Protein AF-A0A1M7NIH8-F1 (afdb_monomer_lite)

Foldseek 3Di:
DFDWDDDPVDIDTPADADDPVCLVVLVVVLVVCLVVVLPDPVDQLLNSLVCQLVSQLSSVNDPDCSNVVSVVSSVVSNVSNVVVPDPPPPDDDPPPDDDDDDDD

Radius of gyration: 21.34 Å; chains: 1; bounding box: 47×28×70 Å

pLDDT: mean 81.13, std 19.12, range [38.69, 98.19]

Organism: NCBI:txid1190415

Structure (mmCIF, N/CA/C/O backbone):
data_AF-A0A1M7NIH8-F1
#
_entry.id   AF-A0A1M7NIH8-F1
#
loop_
_atom_site.group_PDB
_atom_site.id
_atom_site.type_symbol
_atom_site.label_atom_id
_atom_site.label_alt_id
_atom_site.label_comp_id
_atom_site.label_asym_id
_atom_site.label_entity_id
_atom_site.label_seq_id
_atom_site.pdbx_PDB_ins_code
_atom_site.Cartn_x
_atom_site.Cartn_y
_atom_site.Cartn_z
_atom_site.occupancy
_atom_site.B_iso_or_equiv
_atom_site.auth_seq_id
_atom_site.auth_comp_id
_atom_site.auth_asym_id
_atom_site.auth_atom_id
_atom_site.pdbx_PDB_model_num
ATOM 1 N N . MET A 1 1 ? 7.620 -1.357 -14.024 1.00 68.75 1 MET A N 1
ATOM 2 C CA . MET A 1 1 ? 8.327 -2.626 -13.732 1.00 68.75 1 MET A CA 1
ATOM 3 C C . MET A 1 1 ? 7.594 -3.758 -14.436 1.00 68.75 1 MET A C 1
ATOM 5 O O . MET A 1 1 ? 6.370 -3.746 -14.403 1.00 68.75 1 MET A O 1
ATOM 9 N N . GLN A 1 2 ? 8.306 -4.707 -15.046 1.00 80.69 2 GLN A N 1
ATOM 10 C CA . GLN A 1 2 ? 7.713 -5.944 -15.563 1.00 80.69 2 GLN A CA 1
ATOM 11 C C . GLN A 1 2 ? 8.317 -7.150 -14.837 1.00 80.69 2 GLN A C 1
ATOM 13 O O . GLN A 1 2 ? 9.525 -7.190 -14.606 1.00 80.69 2 GLN A O 1
ATOM 18 N N . VAL A 1 3 ? 7.487 -8.129 -14.486 1.00 76.00 3 VAL A N 1
ATOM 19 C CA . VAL A 1 3 ? 7.944 -9.448 -14.035 1.00 76.00 3 VAL A CA 1
ATOM 20 C C . VAL A 1 3 ? 7.954 -10.349 -15.258 1.00 76.00 3 VAL A C 1
ATOM 22 O O . VAL A 1 3 ? 6.898 -10.732 -15.757 1.00 76.00 3 VAL A O 1
ATOM 25 N N . VAL A 1 4 ? 9.148 -10.651 -15.76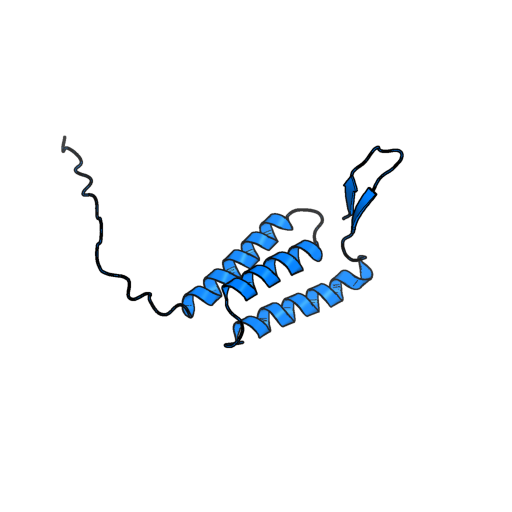0 1.00 80.62 4 VAL A N 1
ATOM 26 C CA . VAL A 1 4 ? 9.345 -11.447 -16.974 1.00 80.62 4 VAL A CA 1
ATOM 27 C C . VAL A 1 4 ? 10.003 -12.785 -16.659 1.00 80.62 4 VAL A C 1
ATOM 29 O O . VAL A 1 4 ? 10.879 -12.871 -15.802 1.00 80.62 4 VAL A O 1
ATOM 32 N N . SER A 1 5 ? 9.597 -13.833 -17.370 1.00 79.50 5 SER A N 1
ATOM 33 C CA . SER A 1 5 ? 10.292 -15.125 -17.401 1.00 79.50 5 SER A CA 1
ATOM 34 C C . SER A 1 5 ? 10.544 -15.564 -18.845 1.00 79.50 5 SER A C 1
ATOM 36 O O . SER A 1 5 ? 9.949 -15.013 -19.764 1.00 79.50 5 SER A O 1
ATOM 38 N N . GLY A 1 6 ? 11.335 -16.615 -19.057 1.00 79.69 6 GLY A N 1
ATOM 39 C CA . GLY A 1 6 ? 11.639 -17.142 -20.396 1.00 79.69 6 GLY A CA 1
ATOM 40 C C . GLY A 1 6 ? 13.007 -16.697 -20.917 1.00 79.69 6 GLY A C 1
ATOM 41 O O . GLY A 1 6 ? 13.729 -15.965 -20.242 1.00 79.69 6 GLY A O 1
ATOM 42 N N . GLY A 1 7 ? 13.389 -17.200 -22.094 1.00 75.44 7 GLY A N 1
ATOM 43 C CA . GLY A 1 7 ? 14.645 -16.827 -22.753 1.00 75.44 7 GLY A CA 1
ATOM 44 C C . GLY A 1 7 ? 14.642 -15.361 -23.191 1.00 75.44 7 GLY A C 1
ATOM 45 O O . GLY A 1 7 ? 13.581 -14.794 -23.449 1.00 75.44 7 GLY A O 1
ATOM 46 N N . LEU A 1 8 ? 15.824 -14.743 -23.294 1.00 72.12 8 LEU A N 1
ATOM 47 C CA . LEU A 1 8 ? 15.985 -13.349 -23.749 1.00 72.12 8 LEU A CA 1
ATOM 48 C C . LEU A 1 8 ? 15.357 -13.087 -25.130 1.00 72.12 8 LEU A C 1
ATOM 50 O O . LEU A 1 8 ? 14.951 -11.968 -25.422 1.00 72.12 8 LEU A O 1
ATOM 54 N N . ASP A 1 9 ? 15.269 -14.119 -25.963 1.00 83.31 9 ASP A N 1
ATOM 55 C CA . ASP A 1 9 ? 14.653 -14.114 -27.288 1.00 83.31 9 ASP A CA 1
ATOM 56 C C . ASP A 1 9 ? 13.117 -14.197 -27.249 1.00 83.31 9 ASP A C 1
ATOM 58 O O . ASP A 1 9 ? 12.454 -13.861 -28.232 1.00 83.31 9 ASP A O 1
ATOM 62 N N . ARG A 1 10 ? 12.539 -14.657 -26.130 1.00 79.56 10 ARG A N 1
ATOM 63 C CA . ARG A 1 10 ? 11.104 -14.938 -25.960 1.00 79.56 10 ARG A CA 1
ATOM 64 C C . ARG A 1 10 ? 10.630 -14.669 -24.522 1.00 79.56 10 ARG A C 1
ATOM 66 O O . ARG A 1 10 ? 10.259 -15.610 -23.810 1.00 79.56 10 ARG A O 1
ATOM 73 N N . PRO A 1 11 ? 10.623 -13.403 -24.073 1.00 82.75 11 PRO A N 1
ATOM 74 C CA . PRO A 1 11 ? 10.146 -13.068 -22.741 1.00 82.75 11 PRO A CA 1
ATOM 75 C C . PRO A 1 11 ? 8.625 -13.249 -22.634 1.00 82.75 11 PRO A C 1
ATOM 77 O O . PRO A 1 11 ? 7.859 -12.845 -23.505 1.00 82.75 11 PRO A O 1
ATOM 80 N N . THR A 1 12 ? 8.186 -13.838 -21.528 1.00 85.81 12 THR A N 1
ATOM 81 C CA . THR A 1 12 ? 6.789 -13.907 -21.085 1.00 85.81 12 THR A CA 1
ATOM 82 C C . THR A 1 12 ? 6.606 -12.914 -19.944 1.00 85.81 12 THR A C 1
ATOM 84 O O . THR A 1 12 ? 7.253 -13.056 -18.906 1.00 85.81 12 THR A O 1
ATOM 87 N N . VAL A 1 13 ? 5.746 -11.911 -20.130 1.00 84.44 13 VAL A N 1
ATOM 88 C CA . VAL A 1 13 ? 5.413 -10.913 -19.100 1.00 84.44 13 VAL A CA 1
ATOM 89 C C . VAL A 1 13 ? 4.276 -11.459 -18.235 1.00 84.44 13 VAL A C 1
ATOM 91 O O . VAL A 1 13 ? 3.175 -11.680 -18.728 1.00 84.44 13 VAL A O 1
ATOM 94 N N . HIS A 1 14 ? 4.541 -11.679 -16.949 1.00 79.56 14 HIS A N 1
ATOM 95 C CA . HIS A 1 14 ? 3.547 -12.144 -15.969 1.00 79.56 14 HIS A CA 1
ATOM 96 C C . HIS A 1 14 ? 2.839 -11.001 -15.256 1.00 79.56 14 HIS A C 1
ATOM 98 O O . HIS A 1 14 ? 1.695 -11.136 -14.835 1.00 79.56 14 HIS A O 1
ATOM 104 N N . PHE A 1 15 ? 3.535 -9.883 -15.089 1.00 77.25 15 PHE A N 1
ATOM 105 C CA . PHE A 1 15 ? 3.009 -8.702 -14.427 1.00 77.25 15 PHE A CA 1
ATOM 106 C C . PHE A 1 15 ? 3.642 -7.460 -15.031 1.00 77.25 15 PHE A C 1
ATOM 108 O O . PHE A 1 15 ? 4.849 -7.432 -15.273 1.00 77.25 15 PHE A O 1
ATOM 115 N N . GLU A 1 16 ? 2.835 -6.427 -15.216 1.00 78.19 16 GLU A N 1
ATOM 116 C CA . GLU A 1 16 ? 3.276 -5.104 -15.616 1.00 78.19 16 GLU A CA 1
ATOM 117 C C . GLU A 1 16 ? 2.660 -4.086 -14.659 1.00 78.19 16 GLU A C 1
ATOM 119 O O . GLU A 1 16 ? 1.444 -4.039 -14.479 1.00 78.19 16 GLU A O 1
ATOM 124 N N . ALA A 1 17 ? 3.519 -3.303 -14.008 1.00 79.50 17 ALA A N 1
ATOM 125 C CA . ALA A 1 17 ? 3.074 -2.209 -13.158 1.00 79.50 17 ALA A CA 1
ATOM 126 C C . ALA A 1 17 ? 2.354 -1.140 -14.002 1.00 79.50 17 ALA A C 1
ATOM 128 O O . ALA A 1 17 ? 2.668 -0.999 -15.190 1.00 79.50 17 ALA A O 1
ATOM 129 N N . PRO A 1 18 ? 1.448 -0.347 -13.404 1.00 79.81 18 PRO A N 1
ATOM 130 C CA . PRO A 1 18 ? 0.721 0.677 -14.132 1.00 79.81 18 PRO A CA 1
ATOM 131 C C . PRO A 1 18 ? 1.644 1.630 -14.905 1.00 79.81 18 PRO A C 1
ATOM 133 O O . PRO A 1 18 ? 2.731 1.978 -14.429 1.00 79.81 18 PRO A O 1
ATOM 136 N N . PRO A 1 19 ? 1.219 2.103 -16.087 1.00 81.94 19 PRO A N 1
ATOM 137 C CA . PRO A 1 19 ? 1.986 3.088 -16.827 1.00 81.94 19 PRO A CA 1
ATOM 138 C C . PRO A 1 19 ? 2.083 4.391 -16.023 1.00 81.94 19 PRO A C 1
ATOM 140 O O . PRO A 1 19 ? 1.125 4.821 -15.382 1.00 81.94 19 PRO A O 1
ATOM 143 N N . ARG A 1 20 ? 3.242 5.056 -16.096 1.00 79.75 20 ARG A N 1
ATOM 144 C CA . ARG A 1 20 ? 3.605 6.199 -15.234 1.00 79.75 20 ARG A CA 1
ATOM 145 C C . ARG A 1 20 ? 2.574 7.336 -15.212 1.00 79.75 20 ARG A C 1
ATOM 147 O O . ARG A 1 20 ? 2.421 7.988 -14.190 1.00 79.75 20 ARG A O 1
ATOM 154 N N . HIS A 1 21 ? 1.851 7.561 -16.310 1.00 86.25 21 HIS A N 1
ATOM 155 C CA . HIS A 1 21 ? 0.827 8.609 -16.396 1.00 86.25 21 HIS A CA 1
ATOM 156 C C . HIS A 1 21 ? -0.438 8.313 -15.568 1.00 86.25 21 HIS A C 1
ATOM 158 O O . HIS A 1 21 ? -1.164 9.242 -15.235 1.00 86.25 21 HIS A O 1
ATOM 164 N N . LEU A 1 22 ? -0.698 7.045 -15.228 1.00 89.50 22 LEU A N 1
ATOM 165 C CA . LEU A 1 22 ? -1.808 6.638 -14.360 1.00 89.50 22 LEU A CA 1
ATOM 166 C C . LEU A 1 22 ? -1.372 6.422 -12.908 1.00 89.50 22 LEU A C 1
ATOM 168 O O . LEU A 1 22 ? -2.218 6.111 -12.075 1.00 89.50 22 LEU A O 1
ATOM 172 N N . LEU A 1 23 ? -0.078 6.525 -12.601 1.00 90.50 23 LEU A N 1
ATOM 173 C CA . LEU A 1 23 ? 0.438 6.210 -11.271 1.00 90.50 23 LEU A CA 1
ATOM 174 C C . LEU A 1 23 ? -0.051 7.213 -10.225 1.00 90.50 23 LEU A C 1
ATOM 176 O O . LEU A 1 23 ? -0.565 6.800 -9.195 1.00 90.50 23 LEU A O 1
ATOM 180 N N . GLU A 1 24 ? 0.083 8.510 -10.510 1.00 92.81 24 GLU A N 1
ATOM 181 C CA . GLU A 1 24 ? -0.337 9.588 -9.606 1.00 92.81 24 GLU A CA 1
ATOM 182 C C . GLU A 1 24 ? -1.809 9.461 -9.173 1.00 92.81 24 GLU A C 1
ATOM 184 O O . GLU A 1 24 ? -2.046 9.353 -7.971 1.00 92.81 24 GLU A O 1
ATOM 189 N N . PRO A 1 25 ? -2.803 9.373 -10.087 1.00 95.38 25 PRO A N 1
ATOM 190 C CA . PRO A 1 25 ? -4.199 9.245 -9.668 1.00 95.38 25 PRO A CA 1
ATOM 191 C C . PRO A 1 25 ? -4.463 7.953 -8.882 1.00 95.38 25 PRO A C 1
ATOM 193 O O . PRO A 1 25 ? -5.140 7.992 -7.862 1.00 95.38 25 PRO A O 1
ATOM 196 N N . GLN A 1 26 ? -3.870 6.822 -9.276 1.00 95.38 26 GLN A N 1
ATOM 197 C CA . GLN A 1 26 ? -4.052 5.565 -8.538 1.00 95.38 26 GLN A CA 1
ATOM 198 C C . GLN A 1 26 ? -3.400 5.583 -7.150 1.00 95.38 26 GLN A C 1
ATOM 200 O O . GLN A 1 26 ? -3.887 4.937 -6.222 1.00 95.38 26 GLN A O 1
ATOM 205 N N . LEU A 1 27 ? -2.286 6.301 -6.995 1.00 95.81 27 LEU A N 1
ATOM 206 C CA . LEU A 1 27 ? -1.646 6.490 -5.701 1.00 95.81 27 LEU A CA 1
ATOM 207 C C . LEU A 1 27 ? -2.499 7.392 -4.805 1.00 95.81 27 LEU A C 1
ATOM 209 O O . LEU A 1 27 ? -2.629 7.103 -3.617 1.00 95.81 27 LEU A O 1
ATOM 213 N N . THR A 1 28 ? -3.115 8.437 -5.365 1.00 97.19 28 THR A N 1
ATOM 214 C CA . THR A 1 28 ? -4.114 9.250 -4.661 1.00 97.19 28 THR A CA 1
ATOM 215 C C . THR A 1 28 ? -5.278 8.386 -4.179 1.00 97.19 28 THR A C 1
ATOM 217 O O . THR A 1 28 ? -5.544 8.379 -2.978 1.00 97.19 28 THR A O 1
ATOM 220 N N . ASP A 1 29 ? -5.881 7.581 -5.059 1.00 97.94 29 ASP A N 1
ATOM 221 C CA . ASP A 1 29 ? -6.989 6.681 -4.709 1.00 97.94 29 ASP A CA 1
ATOM 222 C C . ASP A 1 29 ? -6.603 5.719 -3.574 1.00 97.94 29 ASP A C 1
ATOM 224 O O . ASP A 1 29 ? -7.349 5.531 -2.609 1.00 97.94 29 ASP A O 1
ATOM 228 N N . PHE A 1 30 ? -5.401 5.140 -3.650 1.00 97.94 30 PHE A N 1
ATOM 229 C CA . PHE A 1 30 ? -4.872 4.272 -2.603 1.00 97.94 30 PHE A CA 1
ATOM 230 C C . PHE A 1 30 ? -4.730 5.005 -1.264 1.00 97.94 30 PHE A C 1
ATOM 232 O O . PHE A 1 30 ? -5.132 4.471 -0.230 1.00 97.94 30 PHE A O 1
ATOM 239 N N . LEU A 1 31 ? -4.154 6.211 -1.255 1.00 97.69 31 LEU A N 1
ATOM 240 C CA . LEU A 1 31 ? -3.932 6.976 -0.025 1.00 97.69 31 LEU A CA 1
ATOM 241 C C . LEU A 1 31 ? -5.252 7.422 0.611 1.00 97.69 31 LEU A C 1
ATOM 243 O O . LEU A 1 31 ? -5.406 7.327 1.833 1.00 97.69 31 LEU A O 1
ATOM 247 N N . GLU A 1 32 ? -6.213 7.860 -0.202 1.00 98.19 32 GLU A N 1
ATOM 248 C CA . GLU A 1 32 ? -7.558 8.219 0.246 1.00 98.19 32 GLU A CA 1
ATOM 249 C C . GLU A 1 32 ? -8.277 7.011 0.853 1.00 98.19 32 GLU A C 1
ATOM 251 O O . GLU A 1 32 ? -8.761 7.082 1.989 1.00 98.19 32 GLU A O 1
ATOM 256 N N . TRP A 1 33 ? -8.264 5.869 0.158 1.00 98.12 33 TRP A N 1
ATOM 257 C CA . TRP A 1 33 ? -8.812 4.617 0.677 1.00 98.12 33 TRP A CA 1
ATOM 258 C C . TRP A 1 33 ? -8.109 4.179 1.968 1.00 98.12 33 TRP A C 1
ATOM 260 O O . TRP A 1 33 ? -8.766 3.812 2.945 1.00 98.12 33 TRP A O 1
ATOM 270 N N . PHE A 1 34 ? -6.778 4.241 2.027 1.00 97.44 34 PHE A N 1
ATOM 271 C CA . PHE A 1 34 ? -6.009 3.807 3.194 1.00 97.44 34 PHE A CA 1
ATOM 272 C C . PHE A 1 34 ? -6.331 4.649 4.437 1.00 97.44 34 PHE A C 1
ATOM 274 O O . PHE A 1 34 ? -6.418 4.115 5.551 1.00 97.44 34 PHE A O 1
ATOM 281 N N . ALA A 1 35 ? -6.549 5.953 4.247 1.00 96.31 35 ALA A N 1
ATOM 282 C CA . ALA A 1 35 ? -6.943 6.877 5.303 1.00 96.31 35 ALA A CA 1
ATOM 283 C C . ALA A 1 35 ? -8.405 6.679 5.740 1.00 96.31 35 ALA A C 1
ATOM 285 O O . ALA A 1 35 ? -8.683 6.646 6.942 1.00 96.31 35 ALA A O 1
ATOM 286 N N . ALA A 1 36 ? -9.330 6.528 4.788 1.00 96.62 36 ALA A N 1
ATOM 287 C CA . ALA A 1 36 ? -10.755 6.350 5.061 1.00 96.62 36 ALA A CA 1
ATOM 288 C C . ALA A 1 36 ? -11.051 4.996 5.728 1.00 96.62 36 ALA A C 1
ATOM 290 O O . ALA A 1 36 ? -11.720 4.949 6.762 1.00 96.62 36 ALA A O 1
ATOM 291 N N . SER A 1 37 ? -10.471 3.913 5.201 1.00 95.81 37 SER A N 1
ATOM 292 C CA . SER A 1 37 ? -10.648 2.534 5.686 1.00 95.81 37 SER A CA 1
ATOM 293 C C . SER A 1 37 ? -10.231 2.336 7.143 1.00 95.81 37 SER A C 1
ATOM 295 O O . SER A 1 37 ? -10.724 1.434 7.807 1.00 95.81 37 SER A O 1
ATOM 297 N N . ARG A 1 38 ? -9.361 3.198 7.686 1.00 92.75 38 ARG A N 1
ATOM 298 C CA . ARG A 1 38 ? -8.988 3.168 9.109 1.00 92.75 38 ARG A CA 1
ATOM 299 C C . ARG A 1 38 ? -10.188 3.372 10.043 1.00 92.75 38 ARG A C 1
ATOM 301 O O . ARG A 1 38 ? -10.147 2.924 11.185 1.00 92.75 38 ARG A O 1
ATOM 308 N N . LYS A 1 39 ? -11.207 4.114 9.602 1.00 92.12 39 LYS A N 1
ATOM 309 C CA . LYS A 1 39 ? -12.403 4.434 10.398 1.00 92.12 39 LYS A CA 1
ATOM 310 C C . LYS A 1 39 ? -13.581 3.508 10.093 1.00 92.12 39 LYS A C 1
ATOM 312 O O . LYS A 1 39 ? -14.633 3.662 10.707 1.00 92.12 39 LYS A O 1
ATOM 317 N N . ASP A 1 40 ? -13.419 2.589 9.147 1.00 92.88 40 ASP A N 1
ATOM 318 C CA . ASP A 1 40 ? -14.461 1.651 8.764 1.00 92.88 40 ASP A CA 1
ATOM 319 C C . ASP A 1 40 ? -14.512 0.490 9.764 1.00 92.88 40 ASP A C 1
ATOM 321 O O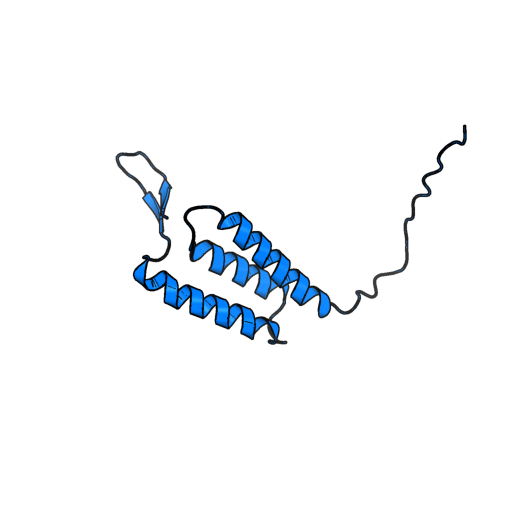 . ASP A 1 40 ? -13.628 -0.361 9.796 1.00 92.88 40 ASP A O 1
ATOM 325 N N . ALA A 1 41 ? -15.554 0.468 10.596 1.00 87.94 41 ALA A N 1
ATOM 326 C CA . ALA A 1 41 ? -15.747 -0.573 11.602 1.00 87.94 41 ALA A CA 1
ATOM 327 C C . ALA A 1 41 ? -16.185 -1.927 11.010 1.00 87.94 41 ALA A C 1
ATOM 329 O O . ALA A 1 41 ? -16.191 -2.922 11.729 1.00 87.94 41 ALA A O 1
ATOM 330 N N . GLN A 1 42 ? -16.597 -1.971 9.737 1.00 92.00 42 GLN A N 1
ATOM 331 C CA . GLN A 1 42 ? -16.994 -3.207 9.056 1.00 92.00 42 GLN A CA 1
ATOM 332 C C . GLN A 1 42 ? -15.811 -3.907 8.381 1.00 92.00 42 GLN A C 1
ATOM 334 O O . GLN A 1 42 ? -15.910 -5.084 8.032 1.00 92.00 42 GLN A O 1
ATOM 339 N N . LEU A 1 43 ? -14.693 -3.204 8.192 1.00 92.88 43 LEU A N 1
ATOM 340 C CA . LEU A 1 43 ? -13.514 -3.765 7.559 1.00 92.88 43 LEU A CA 1
ATOM 341 C C . LEU A 1 43 ? -12.621 -4.439 8.603 1.00 92.88 43 LEU A C 1
ATOM 343 O O . LEU A 1 43 ? -12.019 -3.779 9.450 1.00 92.88 43 LEU A O 1
ATOM 347 N N . ASP A 1 44 ? -12.499 -5.762 8.504 1.00 93.06 44 ASP A N 1
ATOM 348 C CA . ASP A 1 44 ? -11.591 -6.534 9.350 1.00 93.06 44 ASP A CA 1
ATOM 349 C C . ASP A 1 44 ? -10.144 -6.003 9.213 1.00 93.06 44 ASP A C 1
ATOM 351 O O . ASP A 1 44 ? -9.648 -5.851 8.087 1.00 93.06 44 ASP A O 1
ATOM 355 N N . PRO A 1 45 ? -9.434 -5.717 10.321 1.00 92.75 45 PRO A N 1
ATOM 356 C CA . PRO A 1 45 ? -8.106 -5.120 10.240 1.00 92.75 45 PRO A CA 1
ATOM 357 C C . PRO A 1 45 ? -7.042 -5.984 9.552 1.00 92.75 45 PRO A C 1
ATOM 359 O O . PRO A 1 45 ? -6.130 -5.437 8.925 1.00 92.75 45 PRO A O 1
ATOM 362 N N . LEU A 1 46 ? -7.149 -7.314 9.626 1.00 94.81 46 LEU A N 1
ATOM 363 C CA . LEU A 1 46 ? -6.256 -8.231 8.918 1.00 94.81 46 LEU A CA 1
ATOM 364 C C . LEU A 1 46 ? -6.519 -8.171 7.411 1.00 94.81 46 LEU A C 1
ATOM 366 O O . LEU A 1 46 ? -5.578 -8.103 6.618 1.00 94.81 46 LEU A O 1
ATOM 370 N N . ILE A 1 47 ? -7.794 -8.125 7.016 1.00 96.38 47 ILE A N 1
ATOM 371 C CA . ILE A 1 47 ? -8.180 -7.938 5.612 1.00 96.38 47 ILE A CA 1
ATOM 372 C C . ILE A 1 47 ? -7.700 -6.578 5.103 1.00 96.38 47 ILE A C 1
ATOM 374 O O . ILE A 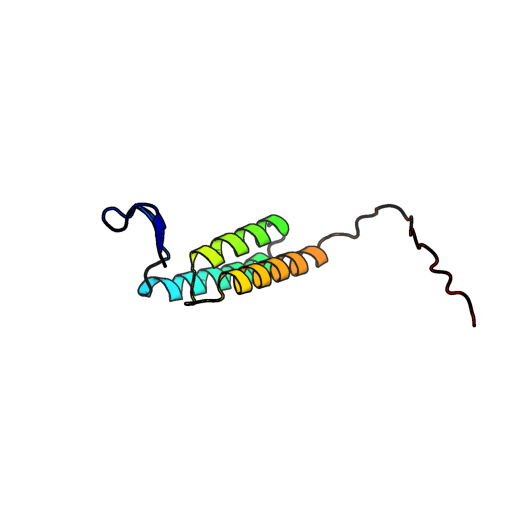1 47 ? -7.092 -6.508 4.035 1.00 96.38 47 ILE A O 1
ATOM 378 N N . ARG A 1 48 ? -7.879 -5.506 5.884 1.00 96.62 48 ARG A N 1
ATOM 379 C CA . ARG A 1 48 ? -7.362 -4.171 5.553 1.00 96.62 48 ARG A CA 1
ATOM 380 C C . ARG A 1 48 ? -5.855 -4.193 5.300 1.00 96.62 48 ARG A C 1
ATOM 382 O O . ARG A 1 48 ? -5.401 -3.623 4.308 1.00 96.62 48 ARG A O 1
ATOM 389 N N . ALA A 1 49 ? -5.084 -4.849 6.168 1.00 97.06 49 ALA A N 1
ATOM 390 C CA . ALA A 1 49 ? -3.640 -4.980 6.002 1.00 97.06 49 ALA A CA 1
ATOM 391 C C . ALA A 1 49 ? -3.271 -5.763 4.730 1.00 97.06 49 ALA A C 1
ATOM 393 O O . ALA A 1 49 ? -2.392 -5.332 3.984 1.00 97.06 49 ALA A O 1
ATOM 394 N N . GLY A 1 50 ? -3.978 -6.860 4.438 1.00 97.50 50 GLY A N 1
ATOM 395 C CA . GLY A 1 50 ? -3.784 -7.644 3.216 1.00 97.50 50 GLY A CA 1
ATOM 396 C C . GLY A 1 50 ? -4.072 -6.852 1.936 1.00 97.50 50 GLY A C 1
ATOM 397 O O . GLY A 1 50 ? -3.269 -6.878 1.003 1.00 97.50 50 GLY A O 1
ATOM 398 N N . VAL A 1 51 ? -5.171 -6.091 1.908 1.00 97.81 51 VAL A N 1
ATOM 399 C CA . VAL A 1 51 ? -5.519 -5.224 0.769 1.00 97.81 51 VAL A CA 1
ATOM 400 C C . VAL A 1 51 ? -4.479 -4.118 0.594 1.00 97.81 51 VAL A C 1
ATOM 402 O O . VAL A 1 51 ? -4.003 -3.909 -0.519 1.00 97.81 51 VAL A O 1
ATOM 405 N N . ALA A 1 52 ? -4.067 -3.453 1.679 1.00 97.62 52 ALA A N 1
ATOM 406 C CA . ALA A 1 52 ? -3.049 -2.405 1.618 1.00 97.62 52 ALA A CA 1
ATOM 407 C C . ALA A 1 52 ? -1.706 -2.936 1.090 1.00 97.62 52 ALA A C 1
ATOM 409 O O . ALA A 1 52 ? -1.077 -2.294 0.248 1.00 97.62 52 ALA A O 1
ATOM 410 N N . HIS A 1 53 ? -1.296 -4.126 1.543 1.00 97.69 53 HIS A N 1
ATOM 411 C CA . HIS A 1 53 ? -0.092 -4.802 1.069 1.00 97.69 53 HIS A CA 1
ATOM 412 C C . HIS A 1 53 ? -0.149 -5.050 -0.439 1.00 97.69 53 HIS A C 1
ATOM 414 O O . HIS A 1 53 ? 0.745 -4.644 -1.184 1.00 97.69 53 HIS A O 1
ATOM 420 N N . PHE A 1 54 ? -1.208 -5.730 -0.883 1.00 96.50 54 PHE A N 1
ATOM 421 C CA . PHE A 1 54 ? -1.354 -6.141 -2.270 1.00 96.50 54 PHE A CA 1
ATOM 422 C C . PHE A 1 54 ? -1.475 -4.934 -3.203 1.00 96.50 54 PHE A C 1
ATOM 424 O O . PHE A 1 54 ? -0.745 -4.834 -4.185 1.00 96.50 54 PHE A O 1
ATOM 431 N N . TRP A 1 55 ? -2.328 -3.967 -2.866 1.00 96.81 55 TRP A N 1
ATOM 432 C CA . TRP A 1 55 ? -2.526 -2.792 -3.705 1.00 96.81 55 TRP A CA 1
ATOM 433 C C . TRP A 1 55 ? -1.229 -1.983 -3.841 1.00 96.81 55 TRP A C 1
ATOM 435 O O . TRP A 1 55 ? -0.778 -1.733 -4.958 1.00 96.81 55 TRP A O 1
ATOM 445 N N . PHE A 1 56 ? -0.539 -1.667 -2.741 1.00 96.62 56 PHE A N 1
ATOM 446 C CA . PHE A 1 56 ? 0.670 -0.844 -2.816 1.00 96.62 56 PHE A CA 1
ATOM 447 C C . PHE A 1 56 ? 1.807 -1.507 -3.612 1.00 96.62 56 PHE A C 1
ATOM 449 O O . PHE A 1 56 ? 2.465 -0.843 -4.416 1.00 96.62 56 PHE A O 1
ATOM 456 N N . VAL A 1 57 ? 2.034 -2.819 -3.440 1.00 93.94 57 VAL A N 1
ATOM 457 C CA . VAL A 1 57 ? 3.089 -3.512 -4.204 1.00 93.94 57 VAL A CA 1
ATOM 458 C C . VAL A 1 57 ? 2.788 -3.542 -5.705 1.00 93.94 57 VAL A C 1
ATOM 460 O O . VAL A 1 57 ? 3.724 -3.475 -6.502 1.00 93.94 57 VAL A O 1
ATOM 463 N N . THR A 1 58 ? 1.506 -3.580 -6.093 1.00 91.81 58 THR A N 1
ATOM 464 C CA . THR A 1 58 ? 1.105 -3.507 -7.507 1.00 91.81 58 THR A CA 1
ATOM 465 C C . THR A 1 58 ? 1.243 -2.113 -8.115 1.00 91.81 58 THR A C 1
ATOM 467 O O . THR A 1 58 ? 1.574 -2.016 -9.294 1.00 91.81 58 THR A O 1
ATOM 470 N N . LEU A 1 59 ? 1.064 -1.041 -7.333 1.00 93.31 59 LEU A N 1
ATOM 471 C CA . LEU A 1 59 ? 1.302 0.327 -7.814 1.00 93.31 59 LEU A CA 1
ATOM 472 C C . LEU A 1 59 ? 2.776 0.552 -8.157 1.00 93.31 59 LEU A C 1
ATOM 474 O O . LEU A 1 59 ? 3.079 1.215 -9.144 1.00 93.31 59 LEU A O 1
ATOM 478 N N . HIS A 1 60 ? 3.680 -0.023 -7.355 1.00 90.88 60 HIS A N 1
ATOM 479 C CA . HIS A 1 60 ? 5.132 0.047 -7.539 1.00 90.88 60 HIS A CA 1
ATOM 480 C C . HIS A 1 60 ? 5.654 1.469 -7.863 1.00 90.88 60 HIS A C 1
ATOM 482 O O . HIS A 1 60 ? 6.275 1.673 -8.909 1.00 90.88 60 HIS A O 1
ATOM 488 N N . PRO A 1 61 ? 5.391 2.475 -7.003 1.00 90.69 61 PRO A N 1
ATOM 489 C CA . PRO A 1 61 ? 5.643 3.880 -7.333 1.00 90.69 61 PRO A CA 1
ATOM 490 C C . PRO A 1 61 ? 7.123 4.288 -7.384 1.00 90.69 61 PRO A C 1
ATOM 492 O O . PRO A 1 61 ? 7.443 5.337 -7.940 1.00 90.69 61 PRO A O 1
ATOM 495 N N . PHE A 1 62 ? 8.022 3.496 -6.799 1.00 89.75 62 PHE A N 1
ATOM 496 C CA . PHE A 1 62 ? 9.454 3.803 -6.727 1.00 89.75 62 PHE A CA 1
ATOM 497 C C . PHE A 1 62 ? 10.286 2.851 -7.595 1.00 89.75 62 PHE A C 1
ATOM 499 O O . PHE A 1 62 ? 9.835 1.757 -7.927 1.00 89.75 62 PHE A O 1
ATOM 506 N N . ASP A 1 63 ? 11.524 3.227 -7.917 1.00 85.12 63 ASP A N 1
ATOM 507 C CA . ASP A 1 63 ? 12.452 2.356 -8.659 1.00 85.12 63 ASP A CA 1
ATOM 508 C C . ASP A 1 63 ? 13.057 1.240 -7.779 1.00 85.12 63 ASP A C 1
ATOM 510 O O . ASP A 1 63 ? 13.374 0.157 -8.267 1.00 85.12 63 ASP A O 1
ATOM 514 N N . ASP A 1 64 ? 13.187 1.478 -6.468 1.00 88.88 64 ASP A N 1
ATOM 515 C CA . ASP A 1 64 ? 13.569 0.487 -5.452 1.00 88.88 64 ASP A CA 1
ATOM 516 C C . ASP A 1 64 ? 12.816 0.757 -4.135 1.00 88.88 64 ASP A C 1
ATOM 518 O O . ASP A 1 64 ? 12.269 1.833 -3.902 1.00 88.88 64 ASP A O 1
ATOM 522 N N . GLY A 1 65 ? 12.788 -0.229 -3.240 1.00 91.38 65 GLY A N 1
ATOM 523 C CA . GLY A 1 65 ? 12.279 -0.076 -1.881 1.00 91.38 65 GLY A CA 1
ATOM 524 C C . GLY A 1 65 ? 10.781 -0.310 -1.735 1.00 91.38 65 GLY A C 1
ATOM 525 O O . GLY A 1 65 ? 10.310 -0.366 -0.599 1.00 91.38 65 GLY A O 1
ATOM 526 N N . ASN A 1 66 ? 10.053 -0.558 -2.830 1.00 92.69 66 ASN A N 1
ATOM 527 C CA . ASN A 1 66 ? 8.616 -0.849 -2.797 1.00 92.69 66 ASN A CA 1
ATOM 528 C C . ASN A 1 66 ? 8.292 -1.964 -1.802 1.00 92.69 66 ASN A C 1
ATOM 530 O O . ASN A 1 66 ? 7.488 -1.755 -0.909 1.00 92.69 66 ASN A O 1
ATOM 534 N N . GLY A 1 67 ? 9.009 -3.093 -1.840 1.00 93.25 67 GLY A N 1
ATOM 535 C C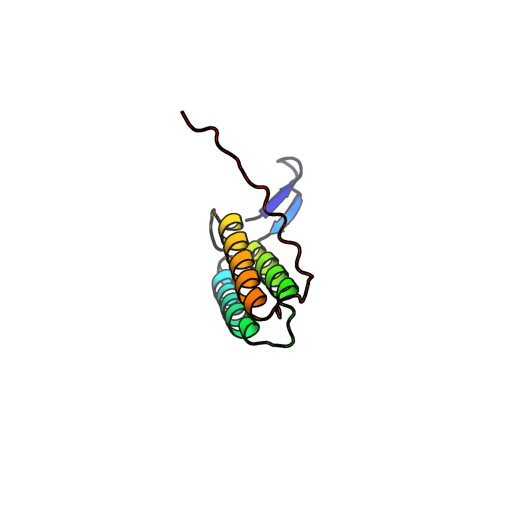A . GLY A 1 67 ? 8.768 -4.194 -0.900 1.00 93.25 67 GLY A CA 1
ATOM 536 C C . GLY A 1 67 ? 9.054 -3.857 0.573 1.00 93.25 67 GLY A C 1
ATOM 537 O O . GLY A 1 67 ? 8.440 -4.447 1.45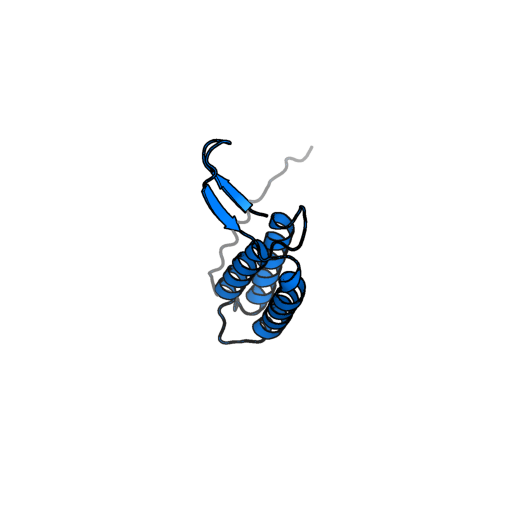9 1.00 93.25 67 GLY A O 1
ATOM 538 N N . ARG A 1 68 ? 9.969 -2.921 0.870 1.00 96.94 68 ARG A N 1
ATOM 539 C CA . ARG A 1 68 ? 10.199 -2.438 2.247 1.00 96.94 68 ARG A CA 1
ATOM 540 C C . ARG A 1 68 ? 9.050 -1.537 2.692 1.00 96.94 68 ARG A C 1
ATOM 542 O O . ARG A 1 68 ? 8.534 -1.716 3.790 1.00 96.94 68 ARG A O 1
ATOM 549 N N . LEU A 1 69 ? 8.619 -0.627 1.822 1.00 96.56 69 LEU A N 1
ATOM 550 C CA . LEU A 1 69 ? 7.526 0.291 2.114 1.00 96.56 69 LEU A CA 1
ATOM 551 C C . LEU A 1 69 ? 6.174 -0.431 2.204 1.00 96.56 69 LEU A C 1
ATOM 553 O O . LEU A 1 69 ? 5.417 -0.163 3.129 1.00 96.56 69 LEU A O 1
ATOM 557 N N . THR A 1 70 ? 5.910 -1.420 1.343 1.00 97.44 70 THR A N 1
ATOM 558 C CA . THR A 1 70 ? 4.733 -2.294 1.441 1.00 97.44 70 THR A CA 1
ATOM 559 C C . THR A 1 70 ? 4.666 -2.965 2.811 1.00 97.44 70 THR A C 1
ATOM 561 O O . THR A 1 70 ? 3.617 -2.942 3.452 1.00 97.44 70 THR A O 1
ATOM 564 N N . ARG A 1 71 ? 5.777 -3.549 3.287 1.00 97.12 71 ARG A N 1
ATOM 565 C CA . ARG A 1 71 ? 5.829 -4.183 4.615 1.00 97.12 71 ARG A CA 1
ATOM 566 C C . ARG A 1 71 ? 5.560 -3.171 5.723 1.00 97.12 71 ARG A C 1
ATOM 568 O O . ARG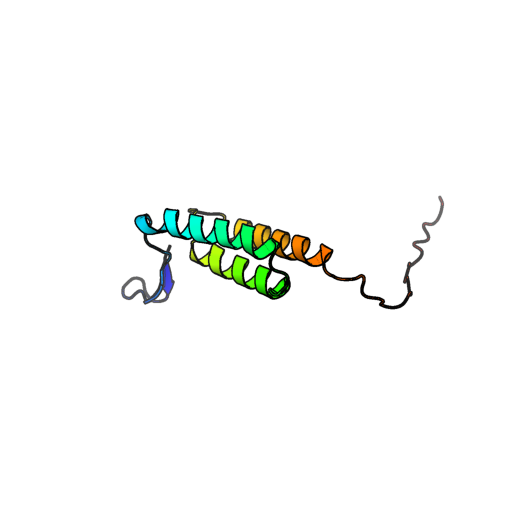 A 1 71 ? 4.671 -3.405 6.526 1.00 97.12 71 ARG A O 1
ATOM 575 N N . ALA A 1 72 ? 6.216 -2.012 5.686 1.00 97.56 72 ALA A N 1
ATOM 576 C CA . ALA A 1 72 ? 5.985 -0.952 6.667 1.00 97.56 72 ALA A CA 1
ATOM 577 C C . ALA A 1 72 ? 4.518 -0.472 6.698 1.00 97.56 72 ALA A C 1
ATOM 579 O O . ALA A 1 72 ? 3.959 -0.263 7.772 1.00 97.56 72 ALA A O 1
ATOM 580 N N . LEU A 1 73 ? 3.867 -0.334 5.537 1.00 96.94 73 LEU A N 1
ATOM 581 C CA . LEU A 1 73 ? 2.443 0.011 5.444 1.00 96.94 73 LEU A CA 1
ATOM 582 C C . LEU A 1 73 ? 1.536 -1.102 5.982 1.00 96.94 73 LEU A C 1
ATOM 584 O O . LEU A 1 73 ? 0.530 -0.812 6.627 1.00 96.94 73 LEU A O 1
ATOM 588 N N . THR A 1 74 ? 1.902 -2.362 5.743 1.00 96.94 74 THR A N 1
ATOM 589 C CA . THR A 1 74 ? 1.185 -3.534 6.269 1.00 96.94 74 THR A CA 1
ATOM 590 C C . THR A 1 74 ? 1.263 -3.562 7.793 1.00 96.94 74 THR A C 1
ATOM 592 O O . THR A 1 74 ? 0.232 -3.654 8.455 1.00 96.94 74 THR A O 1
ATOM 595 N N . ASP A 1 75 ? 2.464 -3.397 8.349 1.00 95.94 75 ASP A N 1
ATOM 596 C CA . ASP A 1 75 ? 2.704 -3.372 9.794 1.00 95.94 75 ASP A CA 1
ATOM 597 C C . ASP A 1 75 ? 1.954 -2.208 10.454 1.00 95.94 75 ASP A C 1
ATOM 599 O O . ASP A 1 75 ? 1.309 -2.376 11.489 1.00 95.94 75 ASP A O 1
ATOM 603 N N . LEU A 1 76 ? 1.954 -1.032 9.815 1.00 95.62 76 LEU A N 1
ATOM 604 C CA . LEU A 1 76 ? 1.162 0.114 10.257 1.00 95.62 76 LEU A CA 1
ATOM 605 C C . LEU A 1 76 ? -0.342 -0.194 10.252 1.00 95.62 76 LEU A C 1
ATOM 607 O O . LEU A 1 76 ? -1.046 0.173 11.194 1.00 95.62 76 LEU A O 1
ATOM 611 N N . ALA A 1 77 ? -0.851 -0.842 9.202 1.00 95.38 77 ALA A N 1
ATOM 612 C CA . ALA A 1 77 ? -2.262 -1.195 9.102 1.00 95.38 77 ALA A CA 1
ATOM 613 C C . ALA A 1 77 ? -2.685 -2.194 10.189 1.00 95.38 77 ALA A C 1
ATOM 615 O O . ALA A 1 77 ? -3.749 -2.015 10.787 1.00 95.38 77 ALA A O 1
ATOM 616 N N . LEU A 1 78 ? -1.835 -3.183 10.482 1.00 94.31 78 LEU A N 1
ATOM 617 C CA . LEU A 1 78 ? -2.030 -4.146 11.567 1.00 94.31 78 LEU A CA 1
ATOM 618 C C . LEU A 1 78 ? -2.019 -3.455 12.933 1.00 94.31 78 LEU A C 1
ATOM 620 O O . LEU A 1 78 ? -2.969 -3.607 13.696 1.00 94.31 78 LEU A O 1
ATOM 624 N N . ALA A 1 79 ? -1.018 -2.615 13.211 1.00 92.81 79 ALA A N 1
ATOM 625 C CA . ALA A 1 79 ? -0.917 -1.881 14.474 1.00 92.81 79 ALA A CA 1
ATOM 626 C C . ALA A 1 79 ? -2.124 -0.952 14.720 1.00 92.81 79 ALA A C 1
ATOM 628 O O . ALA A 1 79 ? -2.576 -0.780 15.851 1.00 92.81 79 ALA A O 1
ATOM 629 N N . GLN A 1 80 ? -2.692 -0.369 13.659 1.00 90.81 80 GLN A N 1
ATOM 630 C CA . GLN A 1 80 ? -3.932 0.412 13.741 1.00 90.81 80 GLN A CA 1
ATOM 631 C C . GLN A 1 80 ? -5.154 -0.453 14.091 1.00 90.81 80 GLN A C 1
ATOM 633 O O . GLN A 1 80 ? -6.077 0.042 14.738 1.00 90.81 80 GLN A O 1
ATOM 638 N N . GLY A 1 81 ? -5.150 -1.719 13.673 1.00 83.69 81 GLY A N 1
ATOM 639 C CA . GLY A 1 81 ? -6.167 -2.722 13.978 1.00 83.69 81 GLY A CA 1
ATOM 640 C C . GLY A 1 81 ? -6.077 -3.309 15.381 1.00 83.69 81 GLY A C 1
ATOM 641 O O . GLY A 1 81 ? -7.102 -3.567 16.005 1.00 83.69 81 GLY A O 1
ATOM 642 N N . GLU A 1 82 ? -4.869 -3.478 15.918 1.00 71.38 82 GLU A N 1
ATOM 643 C CA . GLU A 1 82 ? -4.661 -4.040 17.260 1.00 71.38 82 GLU A CA 1
ATOM 644 C C . GLU A 1 82 ? -5.250 -3.166 18.378 1.00 71.38 82 GLU A C 1
ATOM 646 O O . GLU A 1 82 ? -5.642 -3.684 19.420 1.00 71.38 82 GLU A O 1
ATOM 651 N N . HIS A 1 83 ? -5.441 -1.863 18.150 1.00 57.28 83 HIS A N 1
ATOM 652 C CA . HIS A 1 83 ? -6.198 -1.009 19.075 1.00 57.28 83 HIS A CA 1
ATOM 653 C C . HIS A 1 83 ? -7.698 -1.365 19.171 1.00 57.28 83 HIS A C 1
ATOM 655 O O . HIS A 1 83 ? -8.346 -0.972 20.140 1.00 57.28 83 HIS A O 1
ATOM 661 N N . GLN A 1 84 ? -8.249 -2.095 18.193 1.00 51.88 84 GLN A N 1
ATOM 662 C CA . GLN A 1 84 ? -9.627 -2.614 18.177 1.00 51.88 84 GLN A CA 1
ATOM 663 C C . GLN A 1 84 ? -9.711 -4.073 18.643 1.00 51.88 84 GLN A C 1
ATOM 665 O O . GLN A 1 84 ? -10.804 -4.558 18.939 1.00 51.88 84 GLN A O 1
ATOM 670 N N . ALA A 1 85 ? -8.577 -4.775 18.747 1.00 48.41 85 ALA A N 1
ATOM 671 C CA . ALA A 1 85 ? -8.533 -6.078 19.383 1.00 48.41 85 ALA A CA 1
ATOM 672 C C . ALA A 1 85 ? -8.811 -5.868 20.874 1.00 48.41 85 ALA A C 1
ATOM 674 O O . ALA A 1 85 ? -7.925 -5.543 21.668 1.00 48.41 85 ALA A O 1
ATOM 675 N N . ALA A 1 86 ? -10.080 -6.031 21.257 1.00 48.44 86 ALA A N 1
ATOM 676 C CA . ALA A 1 86 ? -10.452 -6.295 22.632 1.00 48.44 86 ALA A CA 1
ATOM 677 C C . ALA A 1 86 ? -9.417 -7.269 23.193 1.00 48.44 86 ALA A C 1
ATOM 679 O O . ALA A 1 86 ? -9.189 -8.319 22.588 1.00 48.44 86 ALA A O 1
ATOM 680 N N . ARG A 1 87 ? -8.759 -6.878 24.299 1.00 50.12 87 ARG A N 1
ATOM 681 C CA . ARG A 1 87 ? -7.879 -7.753 25.082 1.00 50.12 87 ARG A CA 1
ATOM 682 C C . ARG A 1 87 ? -8.468 -9.149 25.020 1.00 50.12 87 ARG A C 1
ATOM 684 O O . ARG A 1 87 ? -9.536 -9.358 25.591 1.00 50.12 87 ARG A O 1
ATOM 691 N N . LEU A 1 88 ? -7.804 -10.067 24.320 1.00 46.66 88 LEU A N 1
ATOM 692 C CA . LEU A 1 88 ? -8.188 -11.466 24.366 1.00 46.66 88 LEU A CA 1
ATOM 693 C C . LEU A 1 88 ? -8.214 -11.821 25.858 1.00 46.66 88 LEU A C 1
ATOM 695 O O . LEU A 1 88 ? -7.173 -11.683 26.511 1.00 46.66 88 LEU A O 1
ATOM 699 N N . PRO A 1 89 ? -9.359 -12.209 26.450 1.00 47.09 89 PRO A N 1
ATOM 700 C CA . PRO A 1 89 ? -9.389 -12.701 27.817 1.00 47.09 89 PRO A CA 1
ATOM 701 C C . PRO A 1 89 ? -8.802 -14.116 27.781 1.00 47.09 89 PRO A C 1
ATOM 703 O O . PRO A 1 89 ? -9.494 -15.122 27.868 1.00 47.09 89 PRO A O 1
ATOM 706 N N . GLY A 1 90 ? -7.496 -14.188 27.547 1.00 40.97 90 GLY A N 1
ATOM 707 C CA . GLY A 1 90 ? -6.724 -15.405 27.404 1.00 40.97 90 GLY A CA 1
ATOM 708 C C . GLY A 1 90 ? -5.862 -15.587 28.635 1.00 40.97 90 GLY A C 1
ATOM 709 O O . GLY A 1 90 ? -4.694 -15.225 28.626 1.00 40.97 90 GLY A O 1
ATOM 710 N N . GLY A 1 91 ? -6.498 -16.098 29.690 1.00 45.06 91 GLY A N 1
ATOM 711 C CA . GLY A 1 91 ? -5.919 -16.918 30.753 1.00 45.06 91 GLY A CA 1
ATOM 712 C C . GLY A 1 91 ? -4.514 -16.563 31.227 1.00 45.06 91 GLY A C 1
ATOM 713 O O . GLY A 1 91 ? -3.517 -16.927 30.609 1.00 45.06 91 GLY A O 1
ATOM 714 N N . GLY A 1 92 ? -4.442 -15.981 32.424 1.00 48.38 92 GLY A N 1
ATOM 715 C CA . GLY A 1 92 ? -3.206 -15.898 33.182 1.00 48.38 92 GLY A CA 1
ATOM 716 C C . GLY A 1 92 ? -2.477 -17.241 33.209 1.00 48.38 92 GLY A C 1
ATOM 717 O O . GLY A 1 92 ? -2.942 -18.206 33.803 1.00 48.38 92 GLY A O 1
ATOM 718 N N . ARG A 1 93 ? -1.314 -17.274 32.570 1.00 46.59 93 ARG A N 1
ATOM 719 C CA . ARG A 1 93 ? -0.140 -18.030 32.995 1.00 46.59 93 ARG A CA 1
ATOM 720 C C . ARG A 1 93 ? 1.071 -17.326 32.399 1.00 46.59 93 ARG A C 1
ATOM 722 O O . ARG A 1 93 ? 1.547 -17.628 31.316 1.00 46.59 93 ARG A O 1
ATOM 729 N N . SER A 1 94 ? 1.529 -16.324 33.144 1.00 43.50 94 SER A N 1
ATOM 730 C CA . SER A 1 94 ? 2.878 -15.787 33.033 1.00 43.50 94 SER A CA 1
ATOM 731 C C . SER A 1 94 ? 3.853 -16.935 33.302 1.00 43.50 94 SER A C 1
ATOM 733 O O . SER A 1 94 ? 4.132 -17.252 34.455 1.00 43.50 94 SER A O 1
ATOM 735 N N . THR A 1 95 ? 4.370 -17.581 32.262 1.00 48.06 95 THR A N 1
ATOM 736 C CA . THR A 1 95 ? 5.594 -18.383 32.365 1.00 48.06 95 THR A CA 1
ATOM 737 C C . THR A 1 95 ? 6.782 -17.427 32.356 1.00 48.06 95 THR A C 1
ATOM 739 O O . THR A 1 95 ? 7.524 -17.301 31.387 1.00 48.06 95 THR A O 1
ATOM 742 N N . ARG A 1 96 ? 6.947 -16.705 33.471 1.00 44.28 96 ARG A N 1
ATOM 743 C CA . ARG A 1 96 ? 8.236 -16.116 33.830 1.00 44.28 96 ARG A CA 1
ATOM 744 C C . ARG A 1 96 ? 9.168 -17.270 34.186 1.00 44.28 96 ARG A C 1
ATOM 746 O O . ARG A 1 96 ? 9.018 -17.865 35.247 1.00 44.28 96 ARG A O 1
ATOM 753 N N . TYR A 1 97 ? 10.111 -17.585 33.306 1.00 38.69 97 TYR A N 1
ATOM 754 C CA . TYR A 1 97 ? 11.290 -18.347 33.702 1.00 38.69 97 TYR A CA 1
ATOM 755 C C . TYR A 1 97 ? 12.165 -17.432 34.571 1.00 38.69 97 TYR A C 1
ATOM 757 O O . TYR A 1 97 ? 12.581 -16.377 34.086 1.00 38.69 97 TYR A O 1
ATOM 765 N N . PRO A 1 98 ? 12.431 -17.767 35.846 1.00 42.88 98 PRO A N 1
ATOM 766 C CA . PRO A 1 98 ? 13.418 -17.035 36.621 1.00 42.88 98 PRO A CA 1
ATOM 767 C C . PRO A 1 98 ? 14.811 -17.352 36.064 1.00 42.88 98 PRO A C 1
ATOM 769 O O . PRO A 1 98 ? 15.263 -18.495 36.100 1.00 42.88 98 PRO A O 1
ATOM 772 N N . ILE A 1 99 ? 15.488 -16.334 35.536 1.00 49.50 99 ILE A N 1
ATOM 773 C CA . ILE A 1 99 ? 16.917 -16.399 35.225 1.00 49.50 99 ILE A CA 1
ATOM 774 C C . ILE A 1 99 ? 17.651 -16.143 36.541 1.00 49.50 99 ILE A C 1
ATOM 776 O O . ILE A 1 99 ? 17.666 -15.018 37.035 1.00 49.50 99 ILE A O 1
ATOM 780 N N . ASN A 1 100 ? 18.213 -17.197 37.130 1.00 47.34 100 ASN A N 1
ATOM 781 C CA . ASN A 1 100 ? 19.058 -17.094 38.315 1.00 47.34 100 ASN A CA 1
ATOM 782 C C . ASN A 1 100 ? 20.505 -16.895 37.848 1.00 47.34 100 ASN A C 1
ATOM 784 O O . ASN A 1 100 ? 21.107 -17.816 37.298 1.00 47.34 100 ASN A O 1
ATOM 788 N N . TRP A 1 101 ? 21.051 -15.693 38.030 1.00 39.94 101 TRP A N 1
ATOM 789 C CA . TRP A 1 101 ? 22.475 -15.444 37.809 1.00 39.94 101 TRP A CA 1
ATOM 790 C C . TRP A 1 101 ? 23.253 -15.786 39.090 1.00 39.94 101 TRP A C 1
ATOM 792 O O . TRP A 1 101 ? 22.876 -15.288 40.153 1.00 39.94 101 TRP A O 1
ATOM 802 N N . PRO A 1 102 ? 24.315 -16.611 39.042 1.00 40.50 102 PRO A N 1
ATOM 803 C CA . PRO A 1 102 ? 25.154 -16.837 40.209 1.00 40.50 102 PRO A CA 1
ATOM 804 C C . PRO A 1 102 ? 25.955 -15.570 40.528 1.00 40.50 102 PRO A C 1
ATOM 806 O O . PRO A 1 102 ? 26.655 -15.027 39.675 1.00 40.50 102 PRO A O 1
ATOM 809 N N . SER A 1 103 ? 25.845 -15.101 41.769 1.00 56.59 103 SER A N 1
ATOM 810 C CA . SER A 1 103 ? 26.692 -14.045 42.318 1.00 56.59 103 SER A CA 1
ATOM 811 C C . SER A 1 103 ? 28.142 -14.526 42.396 1.00 56.59 103 SER A C 1
ATOM 813 O O . SER A 1 103 ? 28.408 -15.532 43.059 1.00 56.59 103 SER A O 1
ATOM 815 N N . GLN A 1 104 ? 29.054 -13.800 41.747 1.00 49.25 104 GLN A N 1
ATOM 816 C CA . GLN A 1 104 ? 30.451 -13.722 42.175 1.00 49.25 104 GLN A CA 1
ATOM 817 C C . GLN A 1 104 ? 30.647 -12.432 42.960 1.00 49.25 104 GLN A C 1
ATOM 819 O O . GLN A 1 104 ? 30.057 -11.413 42.532 1.00 49.25 104 GLN A O 1
#

InterPro domains:
  IPR003812 Fido domain [PF02661] (13-78)
  IPR003812 Fido domain [PS51459] (1-104)
  IPR036597 Fido-like domain superfamily [G3DSA:1.10.3290.10] (2-97)
  IPR036597 Fido-like domain superfamily [SSF140931] (2-84)
  IPR040198 Fido domain-containing protein [PTHR13504] (3-83)

Sequence (104 aa):
MQVVSGGLDRPTVHFEAPPRHLLEPQLTDFLEWFAASRKDAQLDPLIRAGVAHFWFVTLHPFDDGNGRLTRALTDLALAQGEHQAARLPGGGRSTRYPINWPSQ

Secondary structure (DSSP, 8-state):
-EEEES-TTS-EEEEEPPPHHHHHHHHHHHHHHHHHHTT-TTS-HHHHHHHHHHHHHHH--SSS-HHHHHHHHHHHHHHHHHTTS---------------PPP-